Protein AF-A0A8C9CRI5-F1 (afdb_monomer_lite)

Foldseek 3Di:
DAQQAQVSCVVVVRGFPDRFSLLRNLVSQLVVCVVVVHADVVCPGNVSSVVVNCVRPVPGPD

Organism: Peromyscus maniculatus bairdii (NCBI:txid230844)

Sequence (62 aa):
MSLRDCQAWKDAGLPLSTTSNEACKLFDATLTQYVKWTNDKSLGGIEGCLSKLKAADPTFGE

Radius of gyration: 11.04 Å; chains: 1; bounding box: 26×26×26 Å

Secondary structure (DSSP, 8-state):
----SHHHHHHTT---S---HHHHHHHHHHHHHHHHT---TTTTHHHHHHHHHHHH-TTTT-

pLDDT: mean 94.79, std 5.42, range [61.84, 97.75]

InterPro domains:
  IPR033891 Tetratricopeptide repeat protein 38 [PTHR16263] (2-60)

Structure (mmCIF, N/CA/C/O backbone):
data_AF-A0A8C9CRI5-F1
#
_entry.id   AF-A0A8C9CRI5-F1
#
loop_
_atom_site.group_PDB
_atom_site.id
_atom_site.type_symbol
_atom_site.label_atom_id
_atom_site.label_alt_id
_atom_site.label_comp_id
_atom_site.label_asym_id
_atom_site.label_entity_id
_atom_site.label_seq_id
_atom_site.pdbx_PDB_ins_code
_atom_site.Cartn_x
_atom_site.Cartn_y
_atom_site.Cartn_z
_atom_site.occupancy
_atom_site.B_iso_or_equiv
_atom_site.auth_seq_id
_atom_site.auth_comp_id
_atom_site.auth_asym_id
_atom_site.auth_atom_id
_atom_site.pdbx_PDB_model_num
ATOM 1 N N . MET A 1 1 ? -0.680 -3.093 -13.346 1.00 61.84 1 MET A N 1
ATOM 2 C CA . MET A 1 1 ?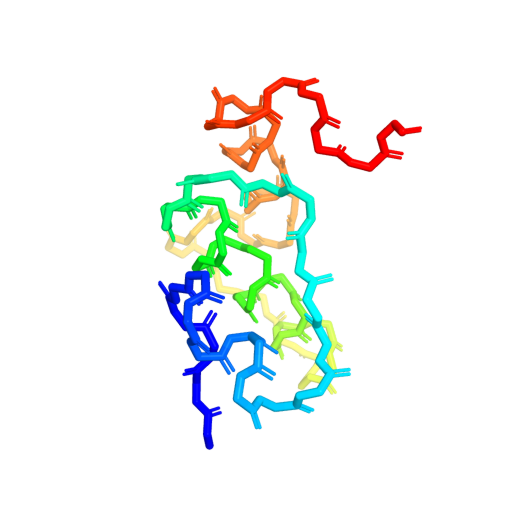 -1.804 -3.253 -12.401 1.00 61.84 1 MET A CA 1
ATOM 3 C C . MET A 1 1 ? -1.446 -2.476 -11.144 1.00 61.84 1 MET A C 1
ATOM 5 O O . MET A 1 1 ? -0.276 -2.506 -10.788 1.00 61.84 1 MET A O 1
ATOM 9 N N . SER A 1 2 ? -2.366 -1.711 -10.555 1.00 86.56 2 SER A N 1
ATOM 10 C CA . SER A 1 2 ? -2.098 -0.926 -9.340 1.00 86.56 2 SER A CA 1
ATOM 11 C C . SER A 1 2 ? -3.154 -1.267 -8.301 1.00 86.56 2 SER A C 1
ATOM 13 O O . SER A 1 2 ? -4.343 -1.192 -8.604 1.00 86.56 2 SER A O 1
ATOM 15 N N . LEU A 1 3 ? -2.722 -1.678 -7.112 1.00 95.62 3 LEU A N 1
ATOM 16 C CA . LEU A 1 3 ? -3.596 -2.224 -6.076 1.00 95.62 3 LEU A CA 1
ATOM 17 C C . LEU A 1 3 ? -3.993 -1.108 -5.093 1.00 95.62 3 LEU A C 1
ATOM 19 O O . LEU A 1 3 ? -3.506 -1.011 -3.971 1.00 95.62 3 LEU A O 1
ATOM 23 N N . ARG A 1 4 ? -4.834 -0.176 -5.557 1.00 94.31 4 ARG A N 1
ATOM 24 C CA . ARG A 1 4 ? -5.100 1.112 -4.876 1.00 94.31 4 ARG A CA 1
ATOM 25 C C . ARG A 1 4 ? -6.288 1.105 -3.912 1.00 94.31 4 ARG A C 1
ATOM 27 O O . ARG A 1 4 ? -6.567 2.131 -3.297 1.00 94.31 4 ARG A O 1
ATOM 34 N N . ASP A 1 5 ? -6.987 -0.009 -3.778 1.00 97.62 5 ASP A N 1
ATOM 35 C CA . ASP A 1 5 ? -8.128 -0.156 -2.879 1.00 97.62 5 ASP A CA 1
ATOM 36 C C . ASP A 1 5 ? -8.315 -1.623 -2.483 1.00 97.62 5 ASP A C 1
ATOM 38 O O . ASP A 1 5 ? -7.715 -2.526 -3.073 1.00 97.62 5 ASP A O 1
ATOM 42 N N . CYS A 1 6 ? -9.147 -1.860 -1.469 1.00 96.88 6 CYS A N 1
ATOM 43 C CA . CYS A 1 6 ? -9.365 -3.197 -0.923 1.00 96.88 6 CYS A CA 1
ATOM 44 C C . CYS A 1 6 ? -9.898 -4.181 -1.976 1.00 96.88 6 CYS A C 1
ATOM 46 O O . CYS A 1 6 ? -9.625 -5.378 -1.886 1.00 96.88 6 CYS A O 1
ATOM 48 N N . GLN A 1 7 ? -10.673 -3.700 -2.955 1.00 97.06 7 GLN A N 1
ATOM 49 C CA . GLN A 1 7 ? -11.253 -4.556 -3.985 1.00 97.06 7 GLN A CA 1
ATOM 50 C C . GLN A 1 7 ? -10.186 -4.990 -4.989 1.00 97.06 7 GLN A C 1
ATOM 52 O O . GLN A 1 7 ? -10.089 -6.176 -5.275 1.00 97.06 7 GLN A O 1
ATOM 57 N N . ALA A 1 8 ? -9.311 -4.084 -5.422 1.00 97.75 8 ALA A N 1
ATOM 58 C CA . ALA A 1 8 ? -8.206 -4.399 -6.319 1.00 97.75 8 ALA A CA 1
ATOM 59 C C . ALA A 1 8 ? -7.274 -5.480 -5.739 1.00 97.75 8 ALA A C 1
ATOM 61 O O . ALA A 1 8 ? -6.845 -6.381 -6.459 1.00 97.75 8 ALA A O 1
ATOM 62 N N . TRP A 1 9 ? -6.991 -5.425 -4.433 1.00 97.12 9 TRP A N 1
ATOM 63 C CA . TRP A 1 9 ? -6.226 -6.462 -3.727 1.00 97.12 9 TRP A CA 1
ATOM 64 C C . TRP A 1 9 ? -6.956 -7.813 -3.690 1.00 97.12 9 TRP A C 1
ATOM 66 O O . TRP A 1 9 ? -6.346 -8.853 -3.943 1.00 97.12 9 TRP A O 1
ATOM 76 N N . LYS A 1 10 ? -8.272 -7.810 -3.434 1.00 97.00 10 LYS A N 1
ATOM 77 C CA . LYS A 1 10 ? -9.111 -9.022 -3.472 1.00 97.00 10 LYS A CA 1
ATOM 78 C C . LYS A 1 10 ? -9.171 -9.637 -4.870 1.00 97.00 10 LYS A C 1
ATOM 80 O O . LYS A 1 10 ? -8.977 -10.842 -4.997 1.00 97.00 10 LYS A O 1
ATOM 85 N N . ASP A 1 11 ? -9.377 -8.824 -5.902 1.00 97.44 11 ASP A N 1
ATOM 86 C CA . ASP A 1 11 ? -9.452 -9.259 -7.303 1.00 97.44 11 ASP A CA 1
ATOM 87 C C . ASP A 1 11 ? -8.120 -9.853 -7.787 1.00 97.44 11 ASP A C 1
ATOM 89 O O . ASP A 1 11 ? -8.101 -10.743 -8.636 1.00 97.44 11 ASP A O 1
ATOM 93 N N . ALA A 1 12 ? -7.000 -9.403 -7.212 1.00 96.31 12 ALA A N 1
ATOM 94 C CA . ALA A 1 12 ? -5.673 -9.969 -7.441 1.00 96.31 12 ALA A CA 1
ATOM 95 C C . ALA A 1 12 ? -5.398 -11.271 -6.657 1.00 96.31 12 ALA A C 1
ATOM 97 O O . ALA A 1 12 ? -4.311 -11.832 -6.781 1.00 96.31 12 ALA A O 1
ATOM 98 N N . GLY A 1 13 ? -6.342 -11.751 -5.836 1.00 96.69 13 GLY A N 1
ATOM 99 C CA . GLY A 1 13 ? -6.167 -12.936 -4.990 1.00 96.69 13 GLY A CA 1
ATOM 100 C C . GLY A 1 13 ? -5.283 -12.707 -3.758 1.00 96.69 13 GLY A C 1
ATOM 101 O O . GLY A 1 13 ? -4.807 -13.668 -3.160 1.00 96.69 13 GLY A O 1
ATOM 102 N N . LEU A 1 14 ? -5.059 -11.447 -3.373 1.00 95.56 14 LEU A N 1
ATOM 103 C CA . LEU A 1 14 ? -4.192 -11.032 -2.267 1.00 95.56 14 LEU A CA 1
ATOM 104 C C . LEU A 1 14 ? -4.975 -10.148 -1.277 1.00 95.56 14 LEU A C 1
ATOM 106 O O . LEU A 1 14 ? -4.640 -8.977 -1.105 1.00 95.56 14 LEU A O 1
ATOM 110 N N . PRO A 1 15 ? -6.056 -10.644 -0.651 1.00 95.44 15 PRO A N 1
ATOM 111 C CA . PRO A 1 15 ? -6.877 -9.822 0.229 1.00 95.44 15 PRO A CA 1
ATOM 112 C C . PRO A 1 15 ? -6.061 -9.290 1.415 1.00 95.44 15 PRO A C 1
ATOM 114 O O . PRO A 1 15 ? -5.405 -10.052 2.123 1.00 95.44 15 PRO A O 1
ATOM 117 N N . LEU A 1 16 ? -6.144 -7.981 1.653 1.00 94.94 16 LEU A N 1
ATOM 118 C CA . LEU A 1 16 ? -5.609 -7.349 2.858 1.00 94.94 16 LEU A CA 1
ATOM 119 C C . LEU A 1 16 ? -6.677 -7.337 3.962 1.00 94.94 16 LEU A C 1
ATOM 121 O O . LEU A 1 16 ? -7.871 -7.244 3.673 1.00 94.94 16 LEU A O 1
ATOM 125 N N . SER A 1 17 ? -6.248 -7.404 5.225 1.00 93.38 17 SER A N 1
ATOM 126 C CA . SER A 1 17 ? -7.133 -7.304 6.399 1.00 93.38 17 SER A CA 1
ATOM 127 C C . SER A 1 17 ? -7.664 -5.887 6.634 1.00 93.38 17 SER A C 1
ATOM 129 O O . SER A 1 17 ? -8.678 -5.708 7.307 1.00 93.38 17 SER A O 1
ATOM 131 N N . THR A 1 18 ? -7.004 -4.881 6.057 1.00 94.62 18 THR A N 1
ATOM 132 C CA . THR A 1 18 ? -7.422 -3.485 6.156 1.00 94.62 18 THR A CA 1
ATOM 133 C C . THR A 1 18 ? -8.752 -3.229 5.447 1.00 94.62 18 THR A C 1
ATOM 135 O O . THR A 1 18 ? -9.048 -3.800 4.398 1.00 94.62 18 THR A O 1
ATOM 138 N N . THR A 1 19 ? -9.537 -2.300 5.989 1.00 95.12 19 THR A N 1
ATOM 139 C CA . THR A 1 19 ? -10.701 -1.710 5.302 1.00 95.12 19 THR A CA 1
ATOM 140 C C . THR A 1 19 ? -10.391 -0.330 4.713 1.00 95.12 19 THR A C 1
ATOM 142 O O . THR A 1 19 ? -11.244 0.284 4.070 1.00 95.12 19 THR A O 1
ATOM 145 N N . SER A 1 20 ? -9.165 0.170 4.908 1.00 96.81 20 SER A N 1
ATOM 146 C CA . SER A 1 20 ? -8.734 1.485 4.447 1.00 96.81 20 SER A CA 1
ATOM 147 C C . SER A 1 20 ? -8.155 1.404 3.037 1.00 96.81 20 SER A C 1
ATOM 149 O O . SER A 1 20 ? -7.090 0.831 2.794 1.00 96.81 20 SER A O 1
ATOM 151 N N . ASN A 1 21 ? -8.823 2.054 2.082 1.00 97.12 21 ASN A N 1
ATOM 152 C CA . ASN A 1 21 ? -8.274 2.201 0.733 1.00 97.12 21 ASN A CA 1
ATOM 153 C C . ASN A 1 21 ? -6.978 3.018 0.741 1.00 97.12 21 ASN A C 1
ATOM 155 O O . ASN A 1 21 ? -6.100 2.770 -0.077 1.00 97.12 21 ASN A O 1
ATOM 159 N N . GLU A 1 22 ? -6.819 3.956 1.676 1.00 97.25 22 GLU A N 1
ATOM 160 C CA . GLU A 1 22 ? -5.567 4.702 1.810 1.00 97.25 22 GLU A CA 1
ATOM 161 C C . GLU A 1 22 ? -4.414 3.785 2.240 1.00 97.25 22 GLU A C 1
ATOM 163 O O . GLU A 1 22 ? -3.335 3.838 1.648 1.00 97.25 22 GLU A O 1
ATOM 168 N N . ALA A 1 23 ? -4.665 2.861 3.174 1.00 97.31 23 ALA A N 1
ATOM 169 C CA . ALA A 1 23 ? -3.695 1.8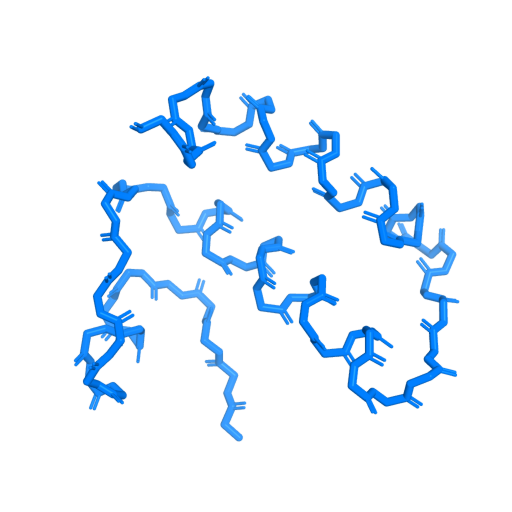34 3.547 1.00 97.31 23 ALA A CA 1
ATOM 170 C C . ALA A 1 23 ? -3.319 0.943 2.346 1.00 97.31 23 ALA A C 1
ATOM 172 O O . ALA A 1 23 ? -2.138 0.713 2.089 1.00 97.31 23 ALA A O 1
ATOM 173 N N . CYS A 1 24 ? -4.299 0.533 1.533 1.00 97.75 24 CYS A N 1
ATOM 174 C CA . CYS A 1 24 ? -4.045 -0.231 0.305 1.00 97.75 24 CYS A CA 1
ATOM 175 C C . CYS A 1 24 ? -3.098 0.506 -0.658 1.00 97.75 24 CYS A C 1
ATOM 177 O O . CYS A 1 24 ? -2.143 -0.089 -1.158 1.00 97.75 24 CYS A O 1
ATOM 179 N N . LYS A 1 25 ? -3.314 1.811 -0.888 1.00 97.12 25 LYS A N 1
ATOM 180 C CA . LYS A 1 25 ? -2.450 2.629 -1.761 1.00 97.12 25 LYS A CA 1
ATOM 181 C C . LYS A 1 25 ? -1.032 2.748 -1.227 1.00 97.12 25 LYS A C 1
ATOM 183 O O . LYS A 1 25 ? -0.086 2.666 -2.007 1.00 97.12 25 LYS A O 1
ATOM 188 N N . LEU A 1 26 ? -0.889 2.997 0.072 1.00 97.56 26 LEU A N 1
ATOM 189 C CA . LEU A 1 26 ? 0.412 3.171 0.712 1.00 97.56 26 LEU A CA 1
ATOM 190 C C . LEU A 1 26 ? 1.199 1.860 0.707 1.00 97.56 26 LEU A C 1
ATOM 192 O O . LEU A 1 26 ? 2.406 1.873 0.464 1.00 97.56 26 LEU A O 1
ATOM 196 N N . PHE A 1 27 ? 0.521 0.726 0.878 1.00 97.38 27 PHE A N 1
ATOM 197 C CA . PHE A 1 27 ? 1.146 -0.585 0.772 1.00 97.38 27 PHE A CA 1
ATOM 198 C C . PHE A 1 27 ? 1.547 -0.927 -0.676 1.00 97.38 27 PHE A C 1
ATOM 200 O O . PHE A 1 27 ? 2.696 -1.301 -0.907 1.00 97.38 27 PHE A O 1
ATOM 207 N N . ASP A 1 28 ? 0.683 -0.685 -1.673 1.00 97.56 28 ASP A N 1
ATOM 208 C CA . ASP A 1 28 ? 1.015 -0.820 -3.111 1.00 97.56 28 ASP A CA 1
ATOM 209 C C . ASP A 1 28 ? 2.220 0.052 -3.502 1.00 97.56 28 ASP A C 1
ATOM 211 O O . ASP A 1 28 ? 3.141 -0.406 -4.184 1.00 97.56 28 ASP A O 1
ATOM 215 N N . ALA A 1 29 ? 2.267 1.298 -3.016 1.00 96.88 29 ALA A N 1
ATOM 216 C CA . ALA A 1 29 ? 3.395 2.206 -3.219 1.00 96.88 29 ALA A CA 1
ATOM 217 C C . ALA A 1 29 ? 4.679 1.708 -2.534 1.00 96.88 29 ALA A C 1
ATOM 219 O O . ALA A 1 29 ? 5.764 1.810 -3.108 1.00 96.88 29 ALA A O 1
ATOM 220 N N . THR A 1 30 ? 4.569 1.136 -1.335 1.00 96.81 30 THR A N 1
ATOM 221 C CA . THR A 1 30 ? 5.697 0.528 -0.612 1.00 96.81 30 THR A C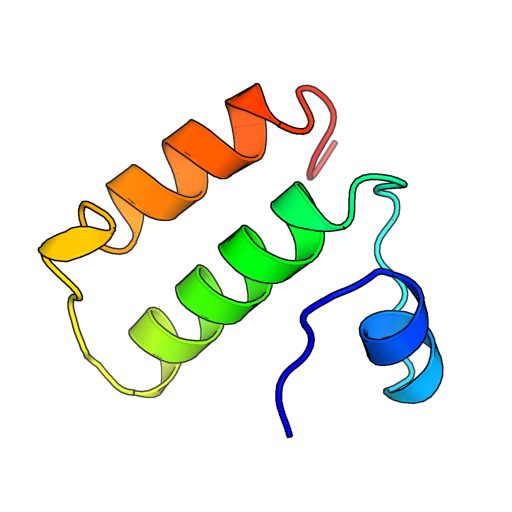A 1
ATOM 222 C C . THR A 1 30 ? 6.285 -0.636 -1.410 1.00 96.81 30 THR A C 1
ATOM 224 O O . THR A 1 30 ? 7.483 -0.639 -1.696 1.00 96.81 30 THR A O 1
ATOM 227 N N . LEU A 1 31 ? 5.446 -1.584 -1.846 1.00 96.69 31 LEU A N 1
ATOM 228 C CA . LEU A 1 31 ? 5.889 -2.733 -2.640 1.00 96.69 31 LEU A CA 1
ATOM 229 C C . LEU A 1 31 ? 6.462 -2.310 -3.990 1.00 96.69 31 LEU A C 1
ATOM 231 O O . LEU A 1 31 ? 7.512 -2.803 -4.395 1.00 96.69 31 LEU A O 1
ATOM 235 N N . THR A 1 32 ? 5.807 -1.370 -4.675 1.00 95.75 32 THR A N 1
ATOM 236 C CA . THR A 1 32 ? 6.280 -0.850 -5.962 1.00 95.75 32 THR A CA 1
ATOM 237 C C . THR A 1 32 ? 7.679 -0.261 -5.829 1.00 95.75 32 THR A C 1
ATOM 239 O O . THR A 1 32 ? 8.542 -0.558 -6.654 1.00 95.75 32 THR A O 1
ATOM 242 N N . GLN A 1 33 ? 7.918 0.548 -4.793 1.00 96.56 33 GLN A N 1
ATOM 243 C CA . GLN A 1 33 ? 9.232 1.133 -4.536 1.00 96.56 33 GLN A CA 1
ATOM 244 C C . GLN A 1 33 ? 10.289 0.062 -4.262 1.00 96.56 33 GLN A C 1
ATOM 246 O O . GLN A 1 33 ? 11.352 0.094 -4.883 1.00 96.56 33 GLN A O 1
ATOM 251 N N . TYR A 1 34 ? 9.968 -0.902 -3.393 1.00 96.12 34 TYR A N 1
ATOM 252 C CA . TYR A 1 34 ? 10.861 -1.998 -3.024 1.00 96.12 34 TYR A CA 1
ATOM 253 C 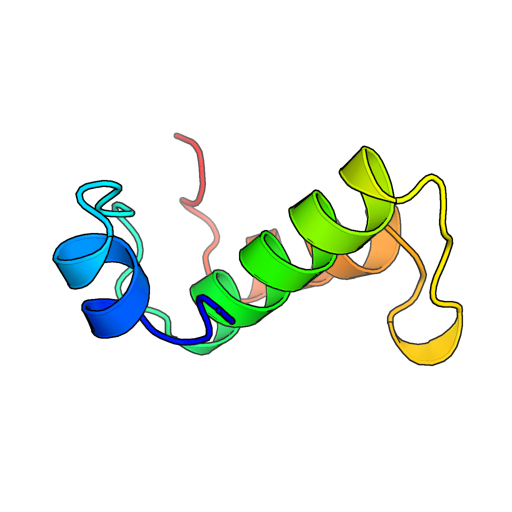C . TYR A 1 34 ? 11.247 -2.864 -4.231 1.00 96.12 34 TYR A C 1
ATOM 255 O O . TYR A 1 34 ? 12.429 -3.033 -4.518 1.00 96.12 34 TYR A O 1
ATOM 263 N N . VAL A 1 35 ? 10.260 -3.348 -4.992 1.00 96.38 35 VAL A N 1
ATOM 264 C CA . VAL A 1 35 ? 10.480 -4.232 -6.150 1.00 96.38 35 VAL A CA 1
ATOM 265 C C . VAL A 1 35 ? 11.209 -3.515 -7.284 1.00 96.38 35 VAL A C 1
ATOM 267 O O . VAL A 1 35 ? 12.044 -4.114 -7.955 1.00 96.38 35 VAL A O 1
ATOM 270 N N . LYS A 1 36 ? 10.915 -2.229 -7.512 1.00 95.69 36 LYS A N 1
ATOM 271 C CA . LYS A 1 36 ? 11.560 -1.450 -8.581 1.00 95.69 36 LYS A CA 1
ATOM 272 C C . LYS A 1 36 ? 12.915 -0.868 -8.190 1.00 95.69 36 LYS A C 1
ATOM 274 O O . LYS A 1 36 ? 13.533 -0.226 -9.033 1.00 95.69 36 LYS A O 1
ATOM 279 N N . TRP A 1 37 ? 13.360 -1.046 -6.946 1.00 95.19 37 TRP A N 1
ATOM 280 C CA . TRP A 1 37 ? 14.561 -0.392 -6.421 1.00 95.19 37 TRP A CA 1
ATOM 281 C C . TRP A 1 37 ? 14.518 1.138 -6.594 1.00 95.19 37 TRP A C 1
ATOM 283 O O . TRP A 1 37 ? 15.462 1.785 -7.047 1.00 95.19 37 TRP A O 1
ATOM 293 N N . THR A 1 38 ? 13.371 1.733 -6.264 1.00 95.56 38 THR A N 1
ATOM 294 C CA . THR A 1 38 ? 13.146 3.183 -6.356 1.00 95.56 38 THR A CA 1
ATOM 295 C C . THR A 1 38 ? 12.820 3.768 -4.990 1.00 95.56 38 THR A C 1
ATOM 297 O O . THR A 1 38 ? 12.379 3.062 -4.087 1.00 95.56 38 THR A O 1
ATOM 300 N N . ASN A 1 39 ? 13.029 5.075 -4.839 1.00 94.56 39 ASN A N 1
ATOM 301 C CA . ASN A 1 39 ? 12.700 5.808 -3.622 1.00 94.56 39 ASN A CA 1
ATOM 302 C C . ASN A 1 39 ? 11.994 7.116 -4.002 1.00 94.56 39 ASN A C 1
ATOM 304 O O . ASN A 1 39 ? 12.630 8.079 -4.440 1.00 94.56 39 ASN A O 1
ATOM 308 N N . ASP A 1 40 ? 10.668 7.118 -3.887 1.00 93.50 40 ASP A N 1
ATOM 309 C CA . ASP A 1 40 ? 9.825 8.263 -4.195 1.00 93.50 40 ASP A CA 1
ATOM 310 C C . ASP A 1 40 ? 9.830 9.251 -3.025 1.00 93.50 40 ASP A C 1
ATOM 312 O O . ASP A 1 40 ? 9.108 9.122 -2.031 1.00 93.50 40 ASP A O 1
ATOM 316 N N . LYS A 1 41 ? 10.650 10.291 -3.172 1.00 94.06 41 LYS A N 1
ATOM 317 C CA . LYS A 1 41 ? 10.806 11.344 -2.167 1.00 94.06 41 LYS A CA 1
ATOM 318 C C . LYS A 1 41 ? 9.511 12.110 -1.891 1.00 94.06 41 LYS A C 1
ATOM 320 O O . LYS A 1 41 ? 9.366 12.626 -0.787 1.00 94.06 41 LYS A O 1
ATOM 325 N N . SER A 1 42 ? 8.567 12.169 -2.835 1.00 93.62 42 SER A N 1
ATOM 326 C CA . SER A 1 42 ? 7.282 12.852 -2.617 1.00 93.62 42 SER A CA 1
ATOM 327 C C . SER A 1 42 ? 6.415 12.131 -1.579 1.00 93.62 42 SER A C 1
ATOM 329 O O . SER A 1 42 ? 5.642 12.756 -0.851 1.00 93.62 42 SER A O 1
ATOM 331 N N . LEU A 1 43 ? 6.599 10.816 -1.449 1.00 92.62 43 LEU A N 1
ATOM 332 C CA . LEU A 1 43 ? 5.908 9.993 -0.464 1.00 92.62 43 LEU A CA 1
ATOM 333 C C . LEU A 1 43 ? 6.686 9.860 0.853 1.00 92.62 43 LEU A C 1
ATOM 335 O O . LEU A 1 43 ? 6.109 9.410 1.845 1.00 92.62 43 LEU A O 1
ATOM 339 N N . GLY A 1 44 ? 7.944 10.315 0.884 1.00 95.31 44 GLY A N 1
ATOM 340 C CA . GLY A 1 44 ? 8.899 10.069 1.968 1.00 95.31 44 GLY A CA 1
ATOM 341 C C . GLY A 1 44 ? 9.620 8.723 1.834 1.00 95.31 44 GLY A C 1
ATOM 342 O O . GLY A 1 44 ? 10.098 8.178 2.825 1.00 95.31 44 GLY A O 1
ATOM 343 N N . GLY A 1 45 ? 9.669 8.161 0.624 1.00 95.50 45 GLY A N 1
ATOM 344 C CA . GLY A 1 45 ? 10.237 6.845 0.366 1.00 95.50 45 GLY A CA 1
ATOM 345 C C . GLY A 1 45 ? 9.412 5.703 0.954 1.00 95.50 45 GLY A C 1
ATOM 346 O O . GLY A 1 45 ? 8.224 5.843 1.258 1.00 95.50 45 GLY A O 1
ATOM 347 N N . ILE A 1 46 ? 10.064 4.554 1.130 1.00 96.38 46 ILE A N 1
ATOM 348 C CA . ILE A 1 46 ? 9.471 3.361 1.753 1.00 96.38 46 ILE A CA 1
ATOM 349 C C . ILE A 1 46 ? 9.072 3.657 3.206 1.00 96.38 46 ILE A C 1
ATOM 351 O O . ILE A 1 46 ? 7.950 3.364 3.607 1.00 96.38 46 ILE A O 1
ATOM 355 N N . GLU A 1 47 ? 9.953 4.296 3.977 1.00 96.12 47 GLU A N 1
ATOM 356 C CA . GLU A 1 47 ? 9.707 4.626 5.386 1.00 96.12 47 GLU A CA 1
ATOM 357 C C . GLU A 1 47 ? 8.534 5.600 5.560 1.00 96.12 47 GLU A C 1
ATOM 359 O O . GLU A 1 47 ? 7.668 5.392 6.412 1.00 96.12 47 GLU A O 1
ATOM 364 N N . GLY A 1 48 ? 8.451 6.628 4.710 1.00 97.12 48 GLY A N 1
ATOM 365 C CA . GLY A 1 48 ? 7.330 7.563 4.708 1.00 97.12 48 GLY A CA 1
ATOM 366 C C . GLY A 1 48 ? 6.003 6.891 4.357 1.00 97.12 48 GLY A C 1
ATOM 367 O O . GLY A 1 48 ? 4.981 7.197 4.975 1.00 97.12 48 GLY A O 1
ATOM 368 N N . CYS A 1 49 ? 6.013 5.932 3.423 1.00 97.19 49 CYS A N 1
ATOM 369 C CA . CYS A 1 49 ? 4.825 5.139 3.108 1.00 97.19 49 CYS A CA 1
ATOM 370 C C . CYS A 1 49 ? 4.401 4.265 4.292 1.00 97.19 49 CYS A C 1
ATOM 372 O O . CYS A 1 49 ? 3.229 4.290 4.653 1.00 97.19 49 CYS A O 1
ATOM 374 N N . LEU A 1 50 ? 5.335 3.55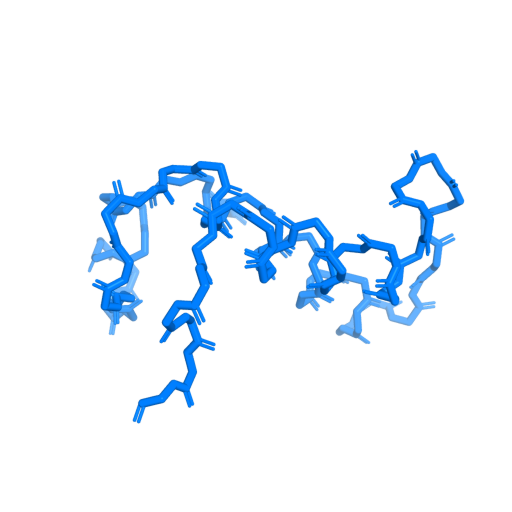4 4.932 1.00 96.44 50 LEU A N 1
ATOM 375 C CA . LEU A 1 50 ? 5.049 2.696 6.088 1.00 96.44 50 LEU A CA 1
ATOM 376 C C . LEU A 1 50 ? 4.555 3.493 7.305 1.00 96.44 50 LEU A C 1
ATOM 378 O O . LEU A 1 50 ? 3.617 3.075 7.981 1.00 96.44 50 LEU A O 1
ATOM 382 N N . SER A 1 51 ? 5.126 4.673 7.549 1.00 97.12 51 SER A N 1
ATOM 383 C CA . SER A 1 51 ? 4.689 5.560 8.634 1.00 97.12 51 SER A CA 1
ATOM 384 C C . SER A 1 51 ? 3.250 6.039 8.423 1.00 97.12 51 SER A C 1
ATOM 386 O O . SER A 1 51 ? 2.421 5.964 9.329 1.00 97.12 51 SER A O 1
ATOM 388 N N . LYS A 1 52 ? 2.920 6.481 7.202 1.00 97.19 52 LYS A N 1
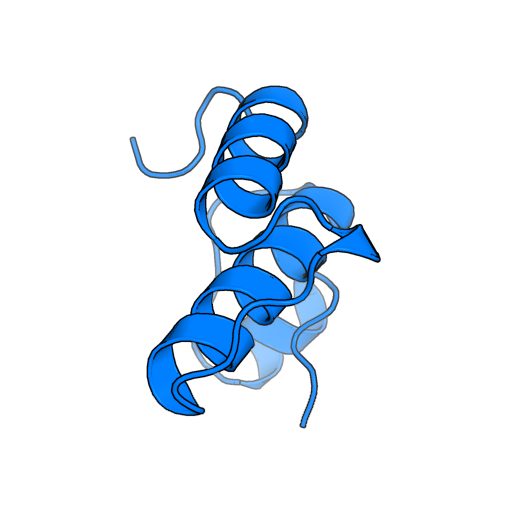ATOM 389 C CA . LYS A 1 52 ? 1.548 6.870 6.836 1.00 97.19 52 LYS A CA 1
ATOM 390 C C . LYS A 1 52 ? 0.598 5.673 6.833 1.00 97.19 52 LYS A C 1
ATOM 392 O O . LYS A 1 52 ? -0.560 5.833 7.198 1.00 97.19 52 LYS A O 1
ATOM 397 N N . LEU A 1 53 ? 1.082 4.489 6.454 1.00 97.06 53 LEU A N 1
ATOM 398 C CA . LEU A 1 53 ? 0.308 3.249 6.442 1.00 97.06 53 LEU A CA 1
ATOM 399 C C . LEU A 1 53 ? -0.150 2.890 7.855 1.00 97.06 53 LEU A C 1
ATOM 401 O O . LEU A 1 53 ? -1.344 2.716 8.065 1.00 97.06 53 LEU A O 1
ATOM 405 N N . LYS A 1 54 ? 0.767 2.873 8.831 1.00 95.94 54 LYS A N 1
ATOM 406 C CA . LYS A 1 54 ? 0.427 2.600 10.237 1.00 95.94 54 LYS A CA 1
ATOM 407 C C . LYS A 1 54 ? -0.469 3.690 10.837 1.00 95.94 54 LYS A C 1
ATOM 409 O O . LYS A 1 54 ? -1.285 3.398 11.699 1.00 95.94 54 LYS A O 1
ATOM 414 N N . ALA A 1 55 ? -0.363 4.937 10.375 1.00 96.12 55 ALA A N 1
ATOM 415 C CA . ALA A 1 55 ? -1.292 5.995 10.778 1.00 96.12 55 ALA A CA 1
ATOM 416 C C . ALA A 1 55 ? -2.703 5.808 10.182 1.00 96.12 55 ALA A C 1
ATOM 418 O O . ALA A 1 55 ? -3.693 6.080 10.856 1.00 96.12 55 ALA A O 1
ATOM 419 N N . ALA A 1 56 ? -2.799 5.352 8.928 1.00 95.75 56 ALA A N 1
ATOM 420 C CA . ALA A 1 56 ? -4.064 5.101 8.238 1.00 95.75 56 ALA A CA 1
ATOM 421 C C . ALA A 1 56 ? -4.758 3.809 8.703 1.00 95.75 56 ALA A C 1
ATOM 423 O O . ALA A 1 56 ? -5.983 3.720 8.644 1.00 95.75 56 ALA A O 1
ATOM 424 N N . ASP A 1 57 ? -3.982 2.821 9.143 1.00 96.62 57 ASP A N 1
ATOM 425 C CA . ASP A 1 57 ? -4.448 1.581 9.753 1.00 96.62 57 ASP A CA 1
ATOM 426 C C . ASP A 1 57 ? -3.464 1.145 10.857 1.00 96.62 57 ASP A C 1
ATOM 428 O O . ASP A 1 57 ? -2.452 0.486 10.584 1.00 96.62 57 ASP A O 1
ATOM 432 N N . PRO A 1 58 ? -3.751 1.503 12.123 1.00 95.38 58 PRO A N 1
ATOM 433 C CA . PRO A 1 58 ? -2.917 1.142 13.264 1.00 95.38 58 PRO A CA 1
ATOM 434 C C . PRO A 1 58 ? -2.782 -0.357 13.497 1.00 95.38 58 PRO A C 1
ATOM 436 O O . PRO A 1 58 ? -1.856 -0.748 14.191 1.00 95.38 58 PRO A O 1
ATOM 439 N N . THR A 1 59 ? -3.646 -1.192 12.926 1.00 93.75 59 THR A N 1
ATOM 440 C CA . THR A 1 59 ? -3.607 -2.657 13.069 1.00 93.75 59 THR A CA 1
ATOM 441 C C . THR A 1 59 ? -2.989 -3.353 11.855 1.00 93.75 59 THR A C 1
ATOM 443 O O . THR A 1 59 ? -2.936 -4.577 11.791 1.00 93.75 59 THR A O 1
ATOM 446 N N . PHE A 1 60 ? -2.487 -2.593 10.876 1.00 91.81 60 PHE A N 1
ATOM 447 C CA . PHE A 1 60 ? -1.921 -3.163 9.657 1.00 91.81 60 PHE A CA 1
ATOM 448 C C . PHE A 1 60 ? -0.697 -4.042 9.966 1.00 91.81 60 PHE A C 1
ATOM 450 O O . PHE A 1 60 ? 0.324 -3.543 10.452 1.00 91.81 60 PHE A O 1
ATOM 457 N N . GLY A 1 61 ? -0.795 -5.337 9.643 1.00 82.06 61 GLY A N 1
ATOM 458 C CA . GLY A 1 61 ? 0.277 -6.325 9.814 1.00 82.06 61 GLY A CA 1
ATOM 459 C C . GLY A 1 61 ? 0.340 -7.016 11.182 1.00 82.06 61 GLY A C 1
ATOM 460 O O . GLY A 1 61 ? 1.295 -7.758 11.410 1.00 82.06 61 GLY A O 1
ATOM 461 N N . GLU A 1 62 ? -0.632 -6.770 12.065 1.00 77.19 62 GLU A N 1
ATOM 462 C CA . GLU A 1 62 ? -0.899 -7.579 13.272 1.00 77.19 62 GLU A CA 1
ATOM 463 C C . GLU A 1 62 ? -1.723 -8.826 12.925 1.00 77.19 62 GLU A C 1
ATOM 465 O O . GLU A 1 62 ? -1.441 -9.888 13.526 1.00 77.19 62 GLU A O 1
#